Protein AF-A0A957P9R6-F1 (afdb_monomer)

Structure (mmCIF, N/CA/C/O backbone):
data_AF-A0A957P9R6-F1
#
_entry.id   AF-A0A957P9R6-F1
#
loop_
_atom_site.group_PDB
_atom_site.id
_atom_site.type_symbol
_atom_site.label_atom_id
_atom_site.label_alt_id
_atom_site.label_comp_id
_atom_site.label_asym_id
_atom_site.label_entity_id
_atom_site.label_seq_id
_atom_site.pdbx_PDB_ins_code
_atom_site.Cartn_x
_atom_site.Cartn_y
_atom_site.Cartn_z
_atom_site.occupancy
_atom_site.B_iso_or_equiv
_atom_site.auth_seq_id
_atom_site.auth_comp_id
_atom_site.auth_asym_id
_atom_site.auth_atom_id
_atom_site.pdbx_PDB_model_num
ATOM 1 N N . LEU A 1 1 ? 20.815 4.759 -5.851 1.00 55.44 1 LEU A N 1
ATOM 2 C CA . LEU A 1 1 ? 21.553 4.003 -6.891 1.00 55.44 1 LEU A CA 1
ATOM 3 C C . LEU A 1 1 ? 20.695 3.947 -8.151 1.00 55.44 1 LEU A C 1
ATOM 5 O O . LEU A 1 1 ? 19.573 3.456 -8.078 1.00 55.44 1 LEU A O 1
ATOM 9 N N . LYS A 1 2 ? 21.164 4.498 -9.279 1.00 74.31 2 LYS A N 1
ATOM 10 C CA . LYS A 1 2 ? 20.503 4.320 -10.582 1.00 74.31 2 LYS A CA 1
ATOM 11 C C . LYS A 1 2 ? 21.158 3.106 -11.246 1.00 74.31 2 LYS A C 1
ATOM 13 O O . LYS A 1 2 ? 22.292 3.209 -11.690 1.00 74.31 2 LYS A O 1
ATOM 18 N N . VAL A 1 3 ? 20.483 1.958 -11.207 1.00 84.19 3 VAL A N 1
ATOM 19 C CA . VAL A 1 3 ? 20.864 0.779 -12.003 1.00 84.19 3 VAL A CA 1
ATOM 20 C C . VAL A 1 3 ? 20.503 1.014 -13.470 1.00 84.19 3 VAL A C 1
ATOM 22 O O . VAL A 1 3 ? 19.596 1.814 -13.746 1.00 84.19 3 VAL A O 1
ATOM 25 N N . ASP A 1 4 ? 21.221 0.355 -14.380 1.00 90.88 4 ASP A N 1
ATOM 26 C CA . ASP A 1 4 ? 20.894 0.335 -15.805 1.00 90.88 4 ASP A CA 1
ATOM 27 C C . ASP A 1 4 ? 19.544 -0.360 -16.058 1.00 90.88 4 ASP A C 1
ATOM 29 O O . ASP A 1 4 ? 18.979 -1.010 -15.172 1.00 90.88 4 ASP A O 1
ATOM 33 N N . GLY A 1 5 ? 19.003 -0.178 -17.263 1.00 89.62 5 GLY A N 1
ATOM 34 C CA . GLY A 1 5 ? 17.677 -0.679 -17.609 1.00 89.62 5 GLY A CA 1
ATOM 35 C C . GLY A 1 5 ? 17.575 -2.207 -17.588 1.00 89.62 5 GLY A C 1
ATOM 36 O O . GLY A 1 5 ? 16.572 -2.725 -17.108 1.00 89.62 5 GLY A O 1
ATOM 37 N N . ALA A 1 6 ? 18.600 -2.927 -18.057 1.00 92.50 6 ALA A N 1
ATOM 38 C CA . ALA A 1 6 ? 18.559 -4.388 -18.162 1.00 92.50 6 ALA A CA 1
ATOM 39 C C . ALA A 1 6 ? 18.595 -5.032 -16.769 1.00 92.50 6 ALA A C 1
ATOM 41 O O . ALA A 1 6 ? 17.835 -5.957 -16.467 1.00 92.50 6 ALA A O 1
ATOM 42 N N . THR A 1 7 ? 19.424 -4.478 -15.880 1.00 92.56 7 THR A N 1
ATOM 43 C CA . THR A 1 7 ? 19.436 -4.845 -14.462 1.00 92.56 7 THR A CA 1
ATOM 44 C C . THR A 1 7 ? 18.099 -4.519 -13.792 1.00 92.56 7 THR A C 1
ATOM 46 O O . THR A 1 7 ? 17.586 -5.340 -13.031 1.00 92.56 7 THR A O 1
ATOM 49 N N . TYR A 1 8 ? 17.519 -3.340 -14.059 1.00 92.38 8 TYR A N 1
ATOM 50 C CA . TYR A 1 8 ? 16.214 -2.962 -13.509 1.00 92.38 8 TYR A CA 1
ATOM 51 C C . TYR A 1 8 ? 15.119 -3.950 -13.913 1.00 92.38 8 TYR A C 1
ATOM 53 O O . TYR A 1 8 ? 14.429 -4.453 -13.032 1.00 92.38 8 TYR A O 1
ATOM 61 N N . ASP A 1 9 ? 14.994 -4.241 -15.208 1.00 93.12 9 ASP A N 1
ATOM 62 C CA . ASP A 1 9 ? 14.006 -5.179 -15.735 1.00 93.12 9 ASP A CA 1
ATOM 63 C C . ASP A 1 9 ? 14.149 -6.558 -15.087 1.00 93.12 9 ASP A C 1
ATOM 65 O O . ASP A 1 9 ? 13.213 -7.055 -14.463 1.00 93.12 9 ASP A O 1
ATOM 69 N N . THR A 1 10 ? 15.360 -7.121 -15.102 1.00 93.62 10 THR A N 1
ATOM 70 C CA . THR A 1 10 ? 15.626 -8.439 -14.509 1.00 93.62 10 THR A CA 1
ATOM 71 C C . THR A 1 10 ? 15.188 -8.495 -13.042 1.00 93.62 10 THR A C 1
ATOM 73 O O . THR A 1 10 ? 14.469 -9.407 -12.630 1.00 93.62 10 THR A O 1
ATOM 76 N N . VAL A 1 11 ? 15.591 -7.508 -12.233 1.00 93.44 11 VAL A N 1
ATOM 77 C CA . VAL A 1 11 ? 15.249 -7.467 -10.803 1.00 93.44 11 VAL A CA 1
ATOM 78 C C . VAL A 1 11 ? 13.750 -7.253 -10.595 1.00 93.44 11 VAL A C 1
ATOM 80 O O . VAL A 1 11 ? 13.146 -7.939 -9.769 1.00 93.44 11 VAL A O 1
ATOM 83 N N . GLN A 1 12 ? 13.141 -6.321 -11.327 1.00 94.69 12 GLN A N 1
ATOM 84 C CA . GLN A 1 12 ? 11.723 -5.990 -11.203 1.00 94.69 12 GLN A CA 1
ATOM 85 C C . GLN A 1 12 ? 10.838 -7.174 -11.607 1.00 94.69 12 GLN A C 1
ATOM 87 O O . GLN A 1 12 ? 9.910 -7.521 -10.875 1.00 94.69 12 GLN A O 1
ATOM 92 N N . SER A 1 13 ? 11.156 -7.830 -12.720 1.00 93.75 13 SER A N 1
ATOM 93 C CA . SER A 1 13 ? 10.447 -9.003 -13.231 1.00 93.75 13 SER A CA 1
ATOM 94 C C . SER A 1 13 ? 10.556 -10.188 -12.267 1.00 93.75 13 SER A C 1
ATOM 96 O O . SER A 1 13 ? 9.541 -10.807 -11.938 1.00 93.75 13 SER A O 1
ATOM 98 N N . LEU A 1 14 ? 11.742 -10.447 -11.699 1.00 94.06 14 LEU A N 1
ATOM 99 C CA . LEU A 1 14 ? 11.905 -11.461 -10.650 1.00 94.06 14 LEU A CA 1
ATOM 100 C C . LEU A 1 14 ? 11.061 -11.147 -9.410 1.00 94.06 14 LEU A C 1
ATOM 102 O O . LEU A 1 14 ? 10.418 -12.042 -8.860 1.00 94.06 14 LEU A O 1
ATOM 106 N N . LEU A 1 15 ? 11.031 -9.891 -8.969 1.00 93.31 15 LEU A N 1
ATOM 107 C CA . LEU A 1 15 ? 10.248 -9.471 -7.807 1.00 93.31 15 LEU A CA 1
ATOM 108 C C . LEU A 1 15 ? 8.743 -9.659 -8.068 1.00 93.31 15 LEU A C 1
ATOM 110 O O . LEU A 1 15 ? 8.044 -10.254 -7.245 1.00 93.31 15 LEU A O 1
ATOM 114 N N . ASN A 1 16 ? 8.256 -9.242 -9.239 1.00 94.50 16 ASN A N 1
ATOM 115 C CA . ASN A 1 16 ? 6.853 -9.378 -9.626 1.00 94.50 16 ASN A CA 1
ATOM 116 C C . ASN A 1 16 ? 6.415 -10.849 -9.774 1.00 94.50 16 ASN A C 1
ATOM 118 O O . ASN A 1 16 ? 5.293 -11.207 -9.414 1.00 94.50 16 ASN A O 1
ATOM 122 N N . GLN A 1 17 ? 7.281 -11.731 -10.277 1.00 93.00 17 GLN A N 1
ATOM 123 C CA . GLN A 1 17 ? 7.020 -13.174 -10.357 1.00 93.00 17 GLN A CA 1
ATOM 124 C C . GLN A 1 17 ? 6.993 -13.834 -8.981 1.00 93.00 17 GLN A C 1
ATOM 126 O O . GLN A 1 17 ? 6.022 -14.515 -8.654 1.00 93.00 17 GLN A O 1
ATOM 131 N N . ASN A 1 18 ? 8.002 -13.581 -8.149 1.00 94.38 18 ASN A N 1
ATOM 132 C CA . ASN A 1 18 ? 8.143 -14.279 -6.875 1.00 94.38 18 ASN A CA 1
ATOM 133 C C . ASN A 1 18 ? 7.159 -13.796 -5.805 1.00 94.38 18 ASN A C 1
ATOM 135 O O . ASN A 1 18 ? 6.791 -14.583 -4.942 1.00 94.38 18 ASN A O 1
ATOM 139 N N . VAL A 1 19 ? 6.671 -12.551 -5.858 1.00 93.25 19 VAL A N 1
ATOM 140 C CA . VAL A 1 19 ? 5.710 -12.042 -4.860 1.00 93.25 19 VAL A CA 1
ATOM 141 C C . VAL A 1 19 ? 4.325 -12.706 -4.954 1.00 93.25 19 VAL A C 1
ATOM 143 O O . VAL A 1 19 ? 3.550 -12.660 -4.003 1.00 93.25 19 VAL A O 1
ATOM 146 N N . ARG A 1 20 ? 3.994 -13.365 -6.075 1.00 91.75 20 ARG A N 1
ATOM 147 C CA . ARG A 1 20 ? 2.683 -13.991 -6.342 1.00 91.75 20 ARG A CA 1
ATOM 148 C C . ARG A 1 20 ? 2.516 -15.354 -5.650 1.00 91.75 20 ARG A C 1
ATOM 150 O O . ARG A 1 20 ? 2.117 -16.333 -6.272 1.00 91.75 20 ARG A O 1
ATOM 157 N N . HIS A 1 21 ? 2.793 -15.426 -4.349 1.00 93.69 21 HIS A N 1
ATOM 158 C CA . HIS A 1 21 ? 2.632 -16.636 -3.539 1.00 93.69 21 HIS A CA 1
ATOM 159 C C . HIS A 1 21 ? 1.537 -16.488 -2.472 1.00 93.69 21 HIS A C 1
ATOM 161 O O . HIS A 1 21 ? 1.148 -15.386 -2.082 1.00 93.69 21 HIS A O 1
ATOM 167 N N . PHE A 1 22 ? 1.075 -17.618 -1.928 1.00 94.44 22 PHE A N 1
ATOM 168 C CA . PHE A 1 22 ? -0.032 -17.670 -0.965 1.00 94.44 22 PHE A CA 1
ATOM 169 C C . PHE A 1 22 ? 0.138 -16.718 0.228 1.00 94.44 22 PHE A C 1
ATOM 171 O O . PHE A 1 22 ? -0.767 -15.945 0.529 1.00 94.44 22 PHE A O 1
ATOM 178 N N . MET A 1 23 ? 1.308 -16.721 0.878 1.00 94.62 23 MET A N 1
ATOM 179 C CA . MET A 1 23 ? 1.540 -15.869 2.053 1.00 94.62 23 MET A CA 1
ATOM 180 C C . MET A 1 23 ? 1.393 -14.375 1.743 1.00 94.62 23 MET A C 1
ATOM 182 O O . MET A 1 23 ? 0.851 -13.639 2.560 1.00 94.62 23 MET A O 1
ATOM 186 N N . PHE A 1 24 ? 1.826 -13.924 0.562 1.00 94.44 24 PHE A N 1
ATOM 187 C CA . PHE A 1 24 ? 1.674 -12.534 0.157 1.00 94.44 24 PHE A CA 1
ATOM 188 C C . PHE A 1 24 ? 0.194 -12.188 0.053 1.00 94.44 24 PHE A C 1
ATOM 190 O O . PHE A 1 24 ? -0.240 -11.224 0.671 1.00 94.44 24 PHE A O 1
ATOM 197 N N . PHE A 1 25 ? -0.595 -13.008 -0.645 1.00 95.50 25 PHE A N 1
ATOM 198 C CA . PHE A 1 25 ? -2.034 -12.787 -0.766 1.00 95.50 25 PHE A CA 1
ATOM 199 C C . PHE A 1 25 ? -2.748 -12.818 0.586 1.00 95.50 25 PHE A C 1
ATOM 201 O O . PHE A 1 25 ? -3.603 -11.970 0.832 1.00 95.50 25 PHE A O 1
ATOM 208 N N . LEU A 1 26 ? -2.365 -13.729 1.483 1.00 96.12 26 LEU A N 1
ATOM 209 C CA . LEU A 1 26 ? -2.931 -13.802 2.827 1.00 96.12 26 LEU A CA 1
ATOM 210 C C . LEU A 1 26 ? -2.717 -12.498 3.605 1.00 96.12 26 LEU A C 1
ATOM 212 O O . LEU A 1 26 ? -3.674 -11.961 4.151 1.00 96.12 26 LEU A O 1
ATOM 216 N N . PHE A 1 27 ? -1.496 -11.959 3.640 1.00 94.50 27 PHE A N 1
ATOM 217 C CA . PHE A 1 27 ? -1.227 -10.712 4.365 1.00 94.50 27 PHE A CA 1
ATOM 218 C C . PHE A 1 27 ? -1.756 -9.474 3.630 1.00 94.50 27 PHE A C 1
ATOM 220 O O . PHE A 1 27 ? -2.261 -8.552 4.269 1.00 94.50 27 PHE A O 1
ATOM 227 N N . PHE A 1 28 ? -1.689 -9.468 2.298 1.00 96.19 28 PHE A N 1
ATOM 228 C CA . PHE A 1 28 ? -2.132 -8.355 1.464 1.00 96.19 28 PHE A CA 1
ATOM 229 C C . PHE A 1 28 ? -3.655 -8.185 1.476 1.00 96.19 28 PHE A C 1
ATOM 231 O O . PHE A 1 28 ? -4.153 -7.082 1.665 1.00 96.19 28 PHE A O 1
ATOM 238 N N . PHE A 1 29 ? -4.424 -9.264 1.321 1.00 97.50 29 PHE A N 1
ATOM 239 C CA . PHE A 1 29 ? -5.886 -9.194 1.410 1.00 97.50 29 PHE A CA 1
ATOM 240 C C . PHE A 1 29 ? -6.389 -9.285 2.852 1.00 97.50 29 PHE A C 1
ATOM 242 O O . PHE A 1 29 ? -7.438 -8.722 3.172 1.00 97.50 29 PHE A O 1
ATOM 249 N N . GLY A 1 30 ? -5.624 -9.926 3.739 1.00 96.50 30 GLY A N 1
ATOM 250 C CA . GLY A 1 30 ? -5.946 -10.058 5.156 1.00 96.50 30 GLY A CA 1
ATOM 251 C C . GLY A 1 30 ? -6.151 -8.713 5.844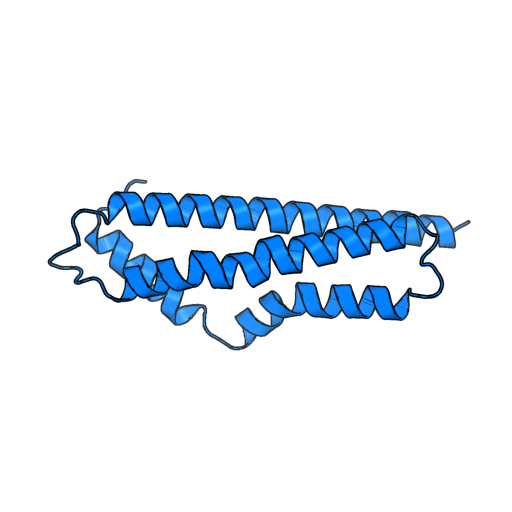 1.00 96.50 30 GLY A C 1
ATOM 252 O O . GLY A 1 30 ? -7.103 -8.574 6.605 1.00 96.50 30 GLY A O 1
ATOM 253 N N . GLY A 1 31 ? -5.339 -7.696 5.531 1.00 93.44 31 GLY A N 1
ATOM 254 C CA . GLY A 1 31 ? -5.507 -6.354 6.102 1.00 93.44 31 GLY A CA 1
ATOM 255 C C . GLY A 1 31 ? -6.902 -5.765 5.854 1.00 93.44 31 GLY A C 1
ATOM 256 O O . GLY A 1 31 ? -7.537 -5.263 6.781 1.00 93.44 31 GLY A O 1
ATOM 257 N N . GLY A 1 32 ? -7.424 -5.897 4.631 1.00 95.19 32 GLY A N 1
ATOM 258 C CA . GLY A 1 32 ? -8.782 -5.469 4.288 1.00 95.19 32 GLY A CA 1
ATOM 259 C C . GLY A 1 32 ? -9.847 -6.370 4.910 1.00 95.19 32 GLY A C 1
ATOM 260 O O . GLY A 1 32 ? -10.770 -5.875 5.554 1.00 95.19 32 GLY A O 1
ATOM 261 N N . PHE A 1 33 ? -9.685 -7.689 4.780 1.00 97.94 33 PHE A N 1
ATOM 262 C CA . PHE A 1 33 ? -10.629 -8.681 5.302 1.00 97.94 33 PHE A CA 1
ATOM 263 C C . PHE A 1 33 ? -10.838 -8.554 6.817 1.00 97.94 33 PHE A C 1
ATOM 265 O O . PHE A 1 33 ? -11.969 -8.412 7.276 1.00 97.94 33 PHE A O 1
ATOM 272 N N . PHE A 1 34 ? -9.759 -8.527 7.603 1.00 97.31 34 PHE A N 1
ATOM 273 C CA . PHE A 1 34 ? -9.851 -8.403 9.058 1.00 97.31 34 PHE A CA 1
ATOM 274 C C . PHE A 1 34 ? -10.363 -7.032 9.502 1.00 97.31 34 PHE A C 1
ATOM 276 O O . PHE A 1 34 ? -11.034 -6.947 10.527 1.00 97.31 34 PHE A O 1
ATOM 283 N N . SER A 1 35 ? -10.109 -5.970 8.730 1.00 96.50 35 SER A N 1
ATOM 284 C CA . SER A 1 35 ? -10.676 -4.646 9.017 1.00 96.50 35 SER A CA 1
ATOM 285 C C . SER A 1 35 ? -12.198 -4.632 8.838 1.00 96.50 35 SER A C 1
ATOM 287 O O . SER A 1 35 ? -12.905 -4.072 9.674 1.00 96.50 35 SER A O 1
ATOM 289 N N . VAL A 1 36 ? -12.715 -5.299 7.798 1.00 97.69 36 VAL A N 1
ATOM 290 C CA . VAL A 1 36 ? -14.163 -5.476 7.587 1.00 97.69 36 VAL A CA 1
ATOM 291 C C . VAL A 1 36 ? -14.774 -6.343 8.687 1.00 97.69 36 VAL A C 1
ATOM 293 O O . VAL A 1 36 ? -15.746 -5.924 9.310 1.00 97.69 36 VAL A O 1
ATOM 296 N N . LEU A 1 37 ? -14.161 -7.485 9.015 1.00 98.12 37 LEU A N 1
ATOM 297 C CA . LEU A 1 37 ? -14.622 -8.326 10.127 1.00 98.12 37 LEU A CA 1
ATOM 298 C C . LEU A 1 37 ? -14.647 -7.569 11.461 1.00 98.12 37 LEU A C 1
ATOM 300 O O . LEU A 1 37 ? -15.574 -7.724 12.254 1.00 98.12 37 LEU A O 1
ATOM 304 N N . ALA A 1 38 ? -13.646 -6.727 11.723 1.00 96.50 38 ALA A N 1
ATOM 305 C CA . ALA A 1 38 ? -13.599 -5.921 12.934 1.00 96.50 38 ALA A CA 1
ATOM 306 C C . ALA A 1 38 ? -14.724 -4.871 12.981 1.00 96.50 38 ALA A C 1
ATOM 308 O O . ALA A 1 38 ? -15.256 -4.614 14.065 1.00 96.50 38 ALA A O 1
ATOM 309 N N . LEU A 1 39 ? -15.120 -4.298 11.837 1.00 97.50 39 LEU A N 1
ATOM 310 C CA . LEU A 1 39 ? -16.289 -3.416 11.733 1.00 97.50 39 LEU A CA 1
ATOM 311 C C . LEU A 1 39 ? -17.591 -4.170 11.990 1.00 97.50 39 LEU A C 1
ATOM 313 O O . LEU A 1 39 ? -18.403 -3.706 12.786 1.00 97.50 39 LEU A O 1
ATOM 317 N N . GLU A 1 40 ? -17.771 -5.341 11.380 1.00 97.50 40 GLU A N 1
ATOM 318 C CA . GLU A 1 40 ? -18.946 -6.193 11.601 1.00 97.50 40 GLU A CA 1
ATOM 319 C C . GLU A 1 40 ? -19.074 -6.587 13.078 1.00 97.50 40 GLU A C 1
ATOM 321 O O . GLU A 1 40 ? -20.125 -6.394 13.695 1.00 97.50 40 GLU A O 1
ATOM 326 N N . ALA A 1 41 ? -17.975 -7.027 13.695 1.00 95.88 41 ALA A N 1
ATOM 327 C CA . ALA A 1 41 ? -17.927 -7.349 15.118 1.00 95.88 41 ALA A CA 1
ATOM 328 C C . ALA A 1 41 ? -18.240 -6.136 16.018 1.00 95.88 41 ALA A C 1
ATOM 330 O O . ALA A 1 41 ? -18.774 -6.294 17.117 1.00 95.88 41 ALA A O 1
ATOM 331 N N . ASN A 1 42 ? -17.942 -4.915 15.560 1.00 94.06 42 ASN A N 1
ATOM 332 C CA . ASN A 1 42 ? -18.193 -3.670 16.291 1.00 94.06 42 ASN A CA 1
ATOM 333 C C . ASN A 1 42 ? -19.450 -2.915 15.838 1.00 94.06 42 ASN A C 1
ATOM 335 O O . ASN A 1 42 ? -19.652 -1.781 16.277 1.00 94.06 42 ASN A O 1
ATOM 339 N N . TRP A 1 43 ? -20.320 -3.522 15.027 1.00 95.00 43 TRP A N 1
ATOM 340 C CA . TRP A 1 43 ? -21.444 -2.837 14.377 1.00 95.00 43 TRP A CA 1
ATOM 341 C C . TRP A 1 43 ? -22.372 -2.087 15.342 1.00 95.00 43 TRP A C 1
ATOM 343 O O . TRP A 1 43 ? -22.828 -0.978 15.064 1.00 95.00 43 TRP A O 1
ATOM 353 N N . LYS A 1 44 ? -22.601 -2.639 16.540 1.00 95.62 44 LYS A N 1
ATOM 354 C CA . LYS A 1 44 ? -23.425 -1.999 17.583 1.00 95.62 44 LYS A CA 1
ATOM 355 C C . LYS A 1 44 ? -22.883 -0.642 18.052 1.00 95.62 44 LYS A C 1
ATOM 357 O O . LYS A 1 44 ? -23.617 0.128 18.659 1.00 95.62 44 LYS A O 1
ATOM 362 N N . HIS A 1 45 ? -21.621 -0.334 17.762 1.00 93.00 45 HIS A N 1
ATOM 363 C CA . HIS A 1 45 ? -20.948 0.907 18.137 1.00 93.00 45 HIS A CA 1
ATOM 364 C C . HIS A 1 45 ? -20.771 1.869 16.956 1.00 93.00 45 HIS A C 1
ATOM 366 O O . HIS A 1 45 ? -19.876 2.715 16.995 1.00 93.00 45 HIS A O 1
ATOM 372 N N . TRP A 1 46 ? -21.615 1.778 15.923 1.00 94.81 46 TRP A N 1
ATOM 373 C CA . TRP A 1 46 ? -21.540 2.629 14.728 1.00 94.81 46 TRP A CA 1
ATOM 374 C C . TRP A 1 46 ? -21.614 4.137 15.022 1.00 94.81 46 TRP A C 1
ATOM 376 O O . TRP A 1 46 ? -21.111 4.946 14.253 1.00 94.81 46 TRP A O 1
ATOM 386 N N . GLN A 1 47 ? -22.186 4.543 16.158 1.00 94.00 47 GLN A N 1
ATOM 387 C CA . GLN A 1 47 ? -22.233 5.949 16.585 1.00 94.00 47 GLN A CA 1
ATOM 388 C C . GLN A 1 47 ? -20.928 6.430 17.248 1.00 94.00 47 GLN A C 1
ATOM 390 O O . GLN A 1 47 ? -20.818 7.586 17.649 1.00 94.00 47 GLN A O 1
ATOM 395 N N . SER A 1 48 ? -19.932 5.554 17.405 1.00 95.38 48 SER A N 1
ATOM 396 C CA . SER A 1 48 ? -18.679 5.870 18.091 1.00 95.38 48 SER A CA 1
ATOM 397 C C . SER A 1 48 ? -17.584 6.330 17.124 1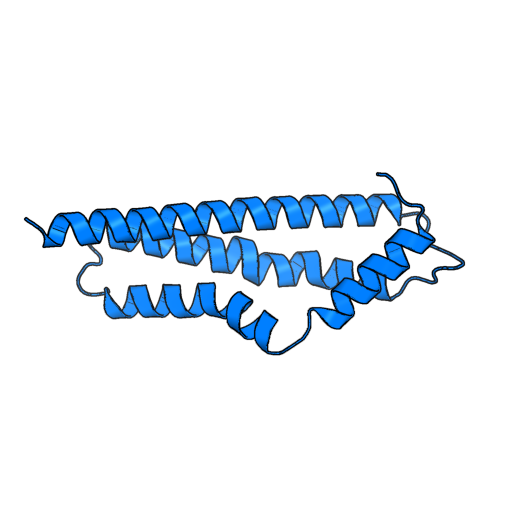.00 95.38 48 SER A C 1
ATOM 399 O O . SER A 1 48 ? -17.436 5.802 16.025 1.00 95.38 48 SER A O 1
ATOM 401 N N . ALA A 1 49 ? -16.754 7.283 17.559 1.00 96.00 49 ALA A N 1
ATOM 402 C CA . ALA A 1 49 ? -15.612 7.751 16.769 1.00 96.00 49 ALA A CA 1
ATOM 403 C C . ALA A 1 49 ? -14.618 6.630 16.372 1.00 96.00 49 ALA A C 1
ATOM 405 O O . ALA A 1 49 ? -14.213 6.604 15.211 1.00 96.00 49 ALA A O 1
ATOM 406 N N . PRO A 1 50 ? -14.257 5.664 17.250 1.00 96.88 50 PRO A N 1
ATOM 407 C CA . PRO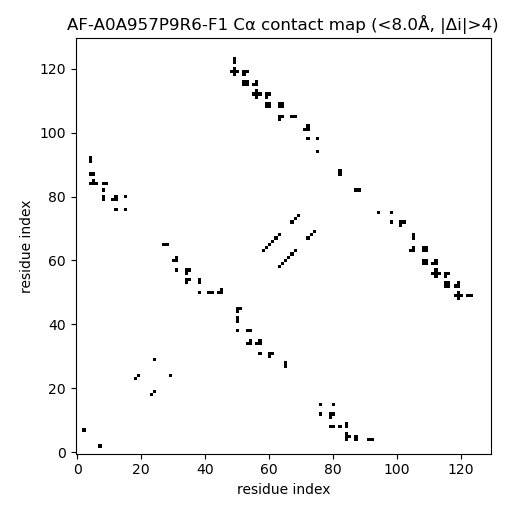 A 1 50 ? -13.389 4.547 16.866 1.00 96.88 50 PRO A CA 1
ATOM 408 C C . PRO A 1 50 ? -13.924 3.705 15.707 1.00 96.88 50 PRO A C 1
ATOM 410 O O . PRO A 1 50 ? -13.141 3.255 14.877 1.00 96.88 50 PRO A O 1
ATOM 413 N N . PHE A 1 51 ? -15.245 3.513 15.627 1.00 97.56 51 PHE A N 1
ATOM 414 C CA . PHE A 1 51 ? -15.858 2.771 14.527 1.00 97.56 51 PHE A CA 1
ATOM 415 C C . PHE A 1 51 ? -15.586 3.456 13.184 1.00 97.56 51 PHE A C 1
ATOM 417 O O . PHE A 1 51 ? -15.126 2.812 12.245 1.00 97.56 51 PHE A O 1
ATOM 424 N N . TRP A 1 52 ? -15.786 4.773 13.108 1.00 98.19 52 TRP A N 1
ATOM 425 C CA . TRP A 1 52 ? -15.548 5.532 11.879 1.00 98.19 52 TRP A CA 1
ATOM 426 C C . TRP A 1 52 ? -14.065 5.669 11.522 1.00 98.19 52 TRP A C 1
ATOM 428 O O . TRP A 1 52 ? -13.732 5.652 10.339 1.00 98.19 52 TRP A O 1
ATOM 438 N N . LEU A 1 53 ? -13.165 5.736 12.509 1.00 98.25 53 LEU A N 1
ATOM 439 C CA . LEU A 1 53 ? -11.718 5.680 12.257 1.00 98.25 53 LEU A CA 1
ATOM 440 C C . LEU A 1 53 ? -11.310 4.344 11.622 1.00 98.25 53 LEU A C 1
ATOM 442 O O . LEU A 1 53 ? -10.570 4.334 10.640 1.00 98.25 53 LEU A O 1
ATOM 446 N N . LEU A 1 54 ? -11.834 3.228 12.139 1.00 98.38 54 LEU A N 1
ATOM 447 C CA . LEU A 1 54 ? -11.604 1.904 11.562 1.00 98.38 54 LEU A CA 1
ATOM 448 C C . LEU A 1 54 ? -12.242 1.772 10.170 1.00 98.38 54 LEU A C 1
ATOM 450 O O . LEU A 1 54 ? -11.629 1.200 9.274 1.00 98.38 54 LEU A O 1
ATOM 454 N N . ALA A 1 55 ? -13.435 2.337 9.961 1.00 98.44 55 ALA A N 1
ATOM 455 C CA . ALA A 1 55 ? -14.107 2.330 8.662 1.00 98.44 55 ALA A CA 1
ATOM 456 C C . ALA A 1 55 ? -13.302 3.093 7.606 1.00 98.44 55 ALA A C 1
ATOM 458 O O . ALA A 1 55 ? -13.112 2.604 6.492 1.00 98.44 55 ALA A O 1
ATOM 459 N N . LEU A 1 56 ? -12.766 4.260 7.970 1.00 98.62 56 LEU A N 1
ATOM 460 C CA . LEU A 1 56 ? -11.890 5.035 7.100 1.00 98.62 56 LEU A CA 1
ATOM 461 C C . LEU A 1 56 ? -10.575 4.295 6.818 1.00 98.62 56 LEU A C 1
ATOM 463 O O . LEU A 1 56 ? -10.141 4.258 5.668 1.00 98.62 56 LEU A O 1
ATOM 467 N N . ALA A 1 57 ? -9.971 3.662 7.829 1.00 98.62 57 ALA A N 1
ATOM 468 C CA . ALA A 1 57 ? -8.785 2.824 7.647 1.00 98.62 57 ALA A CA 1
ATOM 469 C C . ALA A 1 57 ? -9.043 1.681 6.651 1.00 98.62 57 ALA A C 1
ATOM 471 O O . ALA A 1 57 ? -8.260 1.484 5.721 1.00 98.62 57 ALA A O 1
ATOM 472 N N . ALA A 1 58 ? -10.170 0.976 6.807 1.00 98.50 58 ALA A N 1
ATOM 473 C CA . ALA A 1 58 ? -10.586 -0.105 5.919 1.00 98.50 58 ALA A CA 1
ATOM 474 C C . ALA A 1 58 ? -10.789 0.397 4.482 1.00 98.50 58 ALA A C 1
ATOM 476 O O . ALA A 1 58 ? -10.268 -0.202 3.543 1.00 98.50 58 ALA A O 1
ATOM 477 N N . ALA A 1 59 ? -11.486 1.524 4.306 1.00 98.69 59 ALA A N 1
ATOM 478 C CA . ALA A 1 59 ? -11.710 2.126 2.997 1.00 98.69 59 ALA A CA 1
ATOM 479 C C . ALA A 1 59 ? -10.390 2.543 2.324 1.00 98.69 59 ALA A C 1
ATOM 481 O O . ALA A 1 59 ? -10.158 2.198 1.166 1.00 98.69 59 ALA A O 1
ATOM 482 N N . ILE A 1 60 ? -9.492 3.223 3.045 1.00 98.69 60 ILE A N 1
ATOM 483 C CA . ILE A 1 60 ? -8.177 3.618 2.517 1.00 98.69 60 ILE A CA 1
ATOM 484 C C . ILE A 1 60 ? -7.362 2.389 2.117 1.00 98.69 60 ILE A C 1
ATOM 486 O O . ILE A 1 60 ? -6.739 2.398 1.059 1.00 98.69 60 ILE A O 1
ATOM 490 N N . TYR A 1 61 ? -7.376 1.322 2.916 1.00 98.56 61 TYR A N 1
ATOM 491 C CA . TYR A 1 61 ? -6.643 0.106 2.581 1.00 98.56 61 TYR A CA 1
ATOM 492 C C . TYR A 1 61 ? -7.235 -0.600 1.352 1.00 98.56 61 TYR A C 1
ATOM 494 O O . TYR A 1 61 ? -6.522 -0.922 0.403 1.00 98.56 61 TYR A O 1
ATOM 502 N N . ILE A 1 62 ? -8.554 -0.796 1.316 1.00 98.56 62 ILE A N 1
ATOM 503 C CA . ILE A 1 62 ? -9.221 -1.475 0.201 1.00 98.56 62 ILE A CA 1
ATOM 504 C C . ILE A 1 62 ? -9.036 -0.685 -1.097 1.00 98.56 62 ILE A C 1
ATOM 506 O O . ILE A 1 62 ? -8.568 -1.238 -2.089 1.00 98.56 62 ILE A O 1
ATOM 510 N N . PHE A 1 63 ? -9.345 0.610 -1.110 1.00 98.50 63 PHE A N 1
ATOM 511 C CA . PHE A 1 63 ? -9.290 1.393 -2.343 1.00 98.50 63 PHE A CA 1
ATOM 512 C C . PHE A 1 63 ? -7.874 1.874 -2.673 1.00 98.50 63 PHE A C 1
ATOM 514 O O . PHE A 1 63 ? -7.414 1.722 -3.802 1.00 98.50 63 PHE A O 1
ATOM 521 N N . GLY A 1 64 ? -7.159 2.408 -1.685 1.00 97.31 64 GLY A N 1
ATOM 522 C CA . GLY A 1 64 ? -5.831 3.000 -1.855 1.00 97.31 64 GLY A CA 1
ATOM 523 C C . GLY A 1 64 ? -4.679 1.999 -1.885 1.00 97.31 64 GLY A C 1
ATOM 524 O O . GLY A 1 64 ? -3.567 2.382 -2.249 1.00 97.31 64 GLY A O 1
ATOM 525 N N . VAL A 1 65 ? -4.911 0.734 -1.517 1.00 98.06 65 VAL A N 1
ATOM 526 C CA . VAL A 1 65 ? -3.901 -0.329 -1.615 1.00 98.06 65 VAL A CA 1
ATOM 527 C C . VAL A 1 65 ? -4.384 -1.442 -2.533 1.00 98.06 65 VAL A C 1
ATOM 529 O O . VAL A 1 65 ? -3.749 -1.666 -3.559 1.00 98.06 65 VAL A O 1
ATOM 532 N N . ILE A 1 66 ? -5.487 -2.131 -2.224 1.00 98.25 66 ILE A N 1
ATOM 533 C CA . ILE A 1 66 ? -5.904 -3.327 -2.979 1.00 98.25 66 ILE A CA 1
ATOM 534 C C . ILE A 1 66 ? -6.351 -2.967 -4.402 1.00 98.25 66 ILE A C 1
ATOM 536 O O . ILE A 1 66 ? -5.746 -3.429 -5.372 1.00 98.25 66 ILE A O 1
ATOM 540 N N . VAL A 1 67 ? -7.375 -2.121 -4.535 1.00 98.50 67 VAL A N 1
ATOM 541 C CA . VAL A 1 67 ? -7.916 -1.714 -5.843 1.00 98.50 67 VAL A CA 1
ATOM 542 C C . VAL A 1 67 ? -6.861 -0.951 -6.640 1.00 98.50 67 VAL A C 1
ATOM 544 O O . VAL A 1 67 ? -6.646 -1.256 -7.811 1.00 98.50 67 VAL A O 1
ATOM 547 N N . PHE A 1 68 ? -6.138 -0.030 -5.997 1.00 98.44 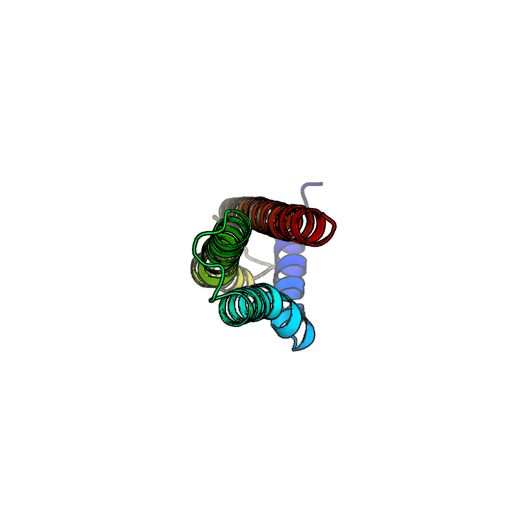68 PHE A N 1
ATOM 548 C CA . PHE A 1 68 ? -5.040 0.698 -6.632 1.00 98.44 68 PHE A CA 1
ATOM 549 C C . PHE A 1 68 ? -3.959 -0.238 -7.197 1.00 98.44 68 PHE A C 1
ATOM 551 O O . PHE A 1 68 ? -3.544 -0.084 -8.343 1.00 98.44 68 PHE A O 1
ATOM 558 N N . THR A 1 69 ? -3.541 -1.258 -6.436 1.00 97.81 69 THR A N 1
ATOM 559 C CA . THR A 1 69 ? -2.557 -2.247 -6.913 1.00 97.81 69 THR A CA 1
ATOM 560 C C . THR A 1 69 ? -3.083 -2.982 -8.142 1.00 97.81 69 THR A C 1
ATOM 562 O O . THR A 1 69 ? -2.343 -3.152 -9.108 1.00 97.81 69 THR A O 1
ATOM 565 N N . ALA A 1 70 ? -4.356 -3.384 -8.133 1.00 97.94 70 ALA A N 1
ATOM 566 C CA . ALA A 1 70 ? -4.967 -4.081 -9.258 1.00 97.94 70 ALA A CA 1
ATOM 567 C C . ALA A 1 70 ? -5.054 -3.217 -10.527 1.00 97.94 70 ALA A C 1
ATOM 569 O O . ALA A 1 70 ? -4.859 -3.732 -11.623 1.00 97.94 70 ALA A O 1
ATOM 570 N N . GLN A 1 71 ? -5.325 -1.918 -10.383 1.00 98.44 71 GLN A N 1
ATOM 571 C CA . GLN A 1 71 ? -5.534 -1.004 -11.510 1.00 98.44 71 GLN A CA 1
ATOM 572 C C . GLN A 1 71 ? -4.252 -0.360 -12.044 1.00 98.44 71 GLN A C 1
ATOM 574 O O . GLN A 1 71 ? -4.214 0.017 -13.209 1.00 98.44 71 GLN A O 1
ATOM 579 N N . VAL A 1 72 ? -3.221 -0.205 -11.210 1.00 98.19 72 VAL A N 1
ATOM 580 C CA . VAL A 1 72 ? -2.005 0.541 -11.568 1.00 98.19 72 VAL A CA 1
ATOM 581 C C . VAL A 1 72 ? -0.784 -0.369 -11.555 1.00 98.19 72 VAL A C 1
ATOM 583 O O . VAL A 1 72 ? -0.134 -0.557 -12.580 1.00 98.19 72 VAL A O 1
ATOM 586 N N . ASN A 1 73 ? -0.475 -0.978 -10.409 1.00 97.62 73 ASN A N 1
ATOM 587 C CA . ASN A 1 73 ? 0.746 -1.770 -10.267 1.00 97.62 73 ASN A CA 1
ATOM 588 C C . ASN A 1 73 ? 0.711 -3.065 -11.084 1.00 97.62 73 ASN A C 1
ATOM 590 O O . ASN A 1 73 ? 1.728 -3.408 -11.672 1.00 97.62 73 ASN A O 1
ATOM 594 N N . LEU A 1 74 ? -0.420 -3.778 -11.142 1.00 97.12 74 LEU A N 1
ATOM 595 C CA . LEU A 1 74 ? -0.504 -5.011 -11.930 1.00 97.12 74 LEU A CA 1
ATOM 596 C C . LEU A 1 74 ? -0.303 -4.751 -13.434 1.00 97.12 74 LEU A C 1
ATOM 598 O O . LEU A 1 74 ? 0.543 -5.430 -14.009 1.00 97.12 74 LEU A O 1
ATOM 602 N N . PRO A 1 75 ? -0.969 -3.768 -14.078 1.00 98.25 75 PRO A N 1
ATOM 603 C CA . PRO A 1 75 ? -0.674 -3.425 -15.471 1.00 98.25 75 PRO A CA 1
ATOM 604 C C . PRO A 1 75 ? 0.786 -3.037 -15.717 1.00 98.25 75 PRO A C 1
ATOM 606 O O . PRO A 1 75 ? 1.381 -3.517 -16.678 1.00 98.25 75 PRO A O 1
ATOM 609 N N . LEU A 1 76 ? 1.386 -2.232 -14.830 1.00 97.62 76 LEU A N 1
ATOM 610 C CA . LEU A 1 76 ? 2.807 -1.882 -14.931 1.00 97.62 76 LEU A CA 1
ATOM 611 C C . LEU A 1 76 ? 3.703 -3.121 -14.820 1.00 97.62 76 LEU A C 1
ATOM 613 O O . LEU A 1 76 ? 4.630 -3.273 -15.608 1.00 97.62 76 LEU A O 1
ATOM 617 N N . ASN A 1 77 ? 3.401 -4.029 -13.890 1.00 97.25 77 ASN A N 1
ATOM 618 C CA . ASN A 1 77 ? 4.148 -5.270 -13.711 1.00 97.25 77 ASN A CA 1
ATOM 619 C C . ASN A 1 77 ? 4.074 -6.160 -14.953 1.00 97.25 77 ASN A C 1
ATOM 621 O O . ASN A 1 77 ? 5.105 -6.662 -15.386 1.00 97.25 77 ASN A O 1
ATOM 625 N N . TYR A 1 78 ? 2.884 -6.326 -15.540 1.00 96.88 78 TYR A N 1
ATOM 626 C CA . TYR A 1 78 ? 2.720 -7.097 -16.773 1.00 96.88 78 TYR A CA 1
ATOM 627 C C . TYR A 1 78 ? 3.467 -6.470 -17.949 1.00 96.88 78 TYR A C 1
ATOM 629 O O . TYR A 1 78 ? 4.041 -7.199 -18.752 1.00 96.88 78 TYR A O 1
ATOM 637 N N . TYR A 1 79 ? 3.491 -5.137 -18.044 1.00 97.06 79 TYR A N 1
ATOM 638 C CA . TYR A 1 79 ? 4.263 -4.465 -19.081 1.00 97.06 79 TYR A CA 1
ATOM 639 C C . TYR A 1 79 ? 5.766 -4.685 -18.890 1.00 97.06 79 TYR A C 1
ATOM 641 O O . TYR A 1 79 ? 6.426 -5.104 -19.835 1.00 97.06 79 TYR A O 1
ATOM 649 N N . THR A 1 80 ? 6.298 -4.499 -17.678 1.00 95.88 80 THR A N 1
ATOM 650 C CA . THR A 1 80 ? 7.717 -4.769 -17.394 1.00 95.88 80 THR A CA 1
ATOM 651 C C . THR A 1 80 ? 8.093 -6.225 -17.662 1.00 95.88 80 THR A C 1
ATOM 653 O O . THR A 1 80 ? 9.077 -6.476 -18.338 1.00 95.88 80 THR A O 1
ATOM 656 N N . GLU A 1 81 ? 7.268 -7.185 -17.239 1.00 95.00 81 GLU A N 1
ATOM 657 C CA . GLU A 1 81 ? 7.499 -8.618 -17.492 1.00 95.00 81 GLU A CA 1
ATOM 658 C C . GLU A 1 81 ? 7.490 -9.001 -18.983 1.00 95.00 81 GLU A C 1
ATOM 660 O O . GLU A 1 81 ? 7.909 -10.105 -19.326 1.00 95.00 81 GLU A O 1
ATOM 665 N N . SER A 1 82 ? 6.990 -8.124 -19.861 1.00 95.25 82 SER A N 1
ATOM 666 C CA . SER A 1 82 ? 6.956 -8.339 -21.313 1.00 95.25 82 SER A CA 1
ATOM 667 C C . SER A 1 82 ? 8.176 -7.790 -22.057 1.00 95.25 82 SER A C 1
ATOM 669 O O . SER A 1 82 ? 8.277 -7.978 -23.270 1.00 95.25 82 SER A O 1
ATOM 671 N N . TRP A 1 83 ? 9.077 -7.083 -21.368 1.00 95.38 83 TRP A N 1
ATOM 672 C CA . TRP A 1 83 ? 10.253 -6.482 -21.989 1.00 95.38 83 TRP A CA 1
ATOM 673 C C . TRP A 1 83 ? 11.281 -7.536 -22.416 1.00 95.38 83 TRP A C 1
ATOM 675 O O . TRP A 1 83 ? 11.382 -8.615 -21.834 1.00 95.38 83 TRP A O 1
ATOM 685 N N . ASP A 1 84 ? 12.059 -7.205 -23.450 1.00 92.81 84 ASP A N 1
ATOM 686 C CA . ASP A 1 84 ? 13.295 -7.912 -23.779 1.00 92.81 84 ASP A CA 1
ATOM 687 C C . ASP A 1 84 ? 14.460 -7.207 -23.059 1.00 92.81 84 ASP A C 1
ATOM 689 O O . ASP A 1 84 ? 14.769 -6.059 -23.402 1.00 92.81 84 ASP A O 1
ATOM 693 N N . PRO A 1 85 ? 15.146 -7.859 -22.100 1.00 85.88 85 PRO A N 1
ATOM 694 C CA . PRO A 1 85 ? 16.261 -7.250 -21.379 1.00 85.88 85 PRO A CA 1
ATOM 695 C C . PRO A 1 85 ? 17.415 -6.798 -22.288 1.00 85.88 85 PRO A C 1
ATOM 697 O O . PRO A 1 85 ? 18.188 -5.919 -21.904 1.00 85.88 85 PRO A O 1
ATOM 700 N N . GLN A 1 86 ? 17.560 -7.394 -23.481 1.00 87.50 86 GLN A N 1
ATOM 701 C CA . GLN A 1 86 ? 18.587 -7.017 -24.460 1.00 87.50 86 GLN A CA 1
ATOM 702 C C . GLN A 1 86 ? 18.150 -5.859 -25.364 1.00 87.50 86 GLN A C 1
ATOM 704 O O . GLN A 1 86 ? 18.993 -5.232 -26.007 1.00 87.50 86 GLN A O 1
ATOM 709 N N . ASN A 1 87 ? 16.851 -5.555 -25.405 1.00 92.94 87 ASN A N 1
ATOM 710 C CA . ASN A 1 87 ? 16.272 -4.529 -26.259 1.00 92.94 87 ASN A CA 1
ATOM 711 C C . ASN A 1 87 ? 15.058 -3.871 -25.584 1.00 92.94 87 ASN A C 1
ATOM 713 O O . ASN A 1 87 ? 13.903 -4.098 -25.951 1.00 92.94 87 ASN A O 1
ATOM 717 N N . LEU A 1 88 ? 15.338 -3.052 -24.571 1.00 94.69 88 LEU A N 1
ATOM 718 C C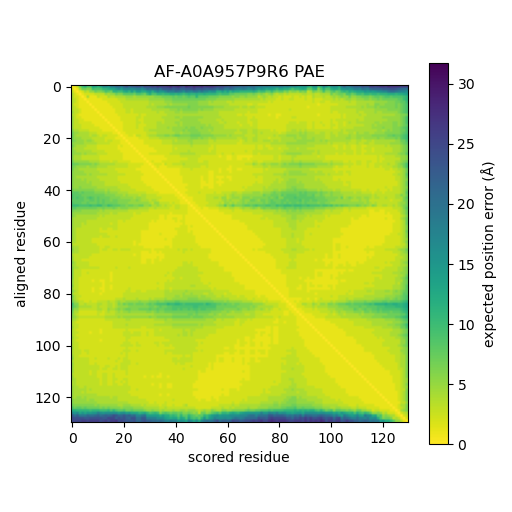A . LEU A 1 88 ? 14.308 -2.381 -23.783 1.00 94.69 88 LEU A CA 1
ATOM 719 C C . LEU A 1 88 ? 13.504 -1.374 -24.616 1.00 94.69 88 LEU A C 1
ATOM 721 O O . LEU A 1 88 ? 14.064 -0.692 -25.481 1.00 94.69 88 LEU A O 1
ATOM 725 N N . PRO A 1 89 ? 12.209 -1.194 -24.309 1.00 96.38 89 PRO A N 1
ATOM 726 C CA . PRO A 1 89 ? 11.401 -0.186 -24.975 1.00 96.38 89 PRO A CA 1
ATOM 727 C C . PRO A 1 89 ? 11.867 1.225 -24.604 1.00 96.38 89 PRO A C 1
ATOM 729 O O . PRO A 1 89 ? 12.385 1.470 -23.515 1.00 96.38 89 PRO A O 1
ATOM 732 N N . ALA A 1 90 ? 11.656 2.187 -25.504 1.00 95.94 90 ALA A N 1
ATOM 733 C CA . ALA A 1 90 ? 12.143 3.560 -25.337 1.00 95.94 90 ALA A CA 1
ATOM 734 C C . ALA A 1 90 ? 11.590 4.278 -24.086 1.00 95.94 90 ALA A C 1
ATOM 736 O O . ALA A 1 90 ? 12.186 5.247 -23.619 1.00 95.94 90 ALA A O 1
ATOM 737 N N . ASP A 1 91 ? 10.468 3.809 -23.536 1.00 96.31 91 ASP A N 1
ATOM 738 C CA . ASP A 1 91 ? 9.784 4.377 -22.375 1.00 96.31 91 ASP A CA 1
ATOM 739 C C . ASP A 1 91 ? 10.153 3.710 -21.035 1.00 96.31 91 ASP A C 1
ATOM 741 O O . ASP A 1 91 ? 9.569 4.054 -20.003 1.00 96.31 91 ASP A O 1
ATOM 745 N N . TRP A 1 92 ? 11.139 2.804 -21.004 1.00 95.50 92 TRP A N 1
ATOM 746 C CA . TRP A 1 92 ? 11.479 2.021 -19.807 1.00 95.50 92 TRP A CA 1
ATOM 747 C C . TRP A 1 92 ? 11.734 2.882 -18.549 1.00 95.50 92 TRP A C 1
ATOM 749 O O . TRP A 1 92 ? 11.254 2.554 -17.461 1.00 95.50 92 TRP A O 1
ATOM 759 N N . ASP A 1 93 ? 12.443 4.016 -18.672 1.00 95.06 93 ASP A N 1
ATOM 760 C CA . ASP A 1 93 ? 12.767 4.901 -17.531 1.00 95.06 93 ASP A CA 1
ATOM 761 C C . ASP A 1 93 ? 11.514 5.645 -17.033 1.00 95.06 93 ASP A C 1
ATOM 763 O O . ASP A 1 93 ? 11.357 5.922 -15.837 1.00 95.06 93 ASP A O 1
ATOM 767 N N . HIS A 1 94 ? 10.572 5.916 -17.943 1.00 96.38 94 HIS A N 1
ATOM 768 C CA . HIS A 1 94 ? 9.285 6.503 -17.599 1.00 96.38 94 HIS A CA 1
ATOM 769 C C . HIS A 1 94 ? 8.419 5.507 -16.826 1.00 96.38 94 HIS A C 1
ATOM 771 O O . HIS A 1 94 ? 7.922 5.843 -15.751 1.00 96.38 94 HIS A O 1
ATOM 777 N N . VAL A 1 95 ? 8.308 4.266 -17.305 1.00 96.19 95 VAL A N 1
ATOM 778 C CA . VAL A 1 95 ? 7.558 3.194 -16.626 1.00 96.19 95 VAL A CA 1
ATOM 779 C C . VAL A 1 95 ? 8.141 2.892 -15.253 1.00 96.19 95 VAL A C 1
ATOM 781 O O . VAL A 1 95 ? 7.402 2.810 -14.272 1.00 96.19 95 VAL A O 1
ATOM 784 N N . ARG A 1 96 ? 9.471 2.837 -15.138 1.00 95.06 96 ARG A N 1
ATOM 785 C CA . ARG A 1 96 ? 10.157 2.731 -13.845 1.00 95.06 96 ARG A CA 1
ATOM 786 C C . ARG A 1 96 ? 9.733 3.842 -12.884 1.00 95.06 96 ARG A C 1
ATOM 788 O O . ARG A 1 96 ? 9.477 3.595 -11.705 1.00 95.06 96 ARG A O 1
ATOM 795 N N . THR A 1 97 ? 9.684 5.081 -13.368 1.00 96.19 97 THR A N 1
ATOM 796 C CA . THR A 1 97 ? 9.281 6.238 -12.559 1.00 96.19 97 THR A CA 1
ATOM 797 C C . THR A 1 97 ? 7.813 6.141 -12.143 1.00 96.19 97 THR A C 1
ATOM 799 O O . THR A 1 97 ? 7.498 6.358 -10.972 1.00 96.19 97 THR A O 1
ATOM 802 N N . GLN A 1 98 ? 6.923 5.750 -13.060 1.00 97.50 98 GLN A N 1
ATOM 803 C CA . GLN A 1 98 ? 5.512 5.507 -12.754 1.00 97.50 98 GLN A CA 1
ATOM 804 C C . GLN A 1 98 ? 5.348 4.435 -11.675 1.00 97.50 98 GLN A C 1
ATOM 806 O O . GLN A 1 98 ? 4.615 4.647 -10.709 1.00 97.50 98 GLN A O 1
ATOM 811 N N . TRP A 1 99 ? 6.075 3.322 -11.788 1.00 97.19 99 TRP A N 1
ATOM 812 C CA . TRP A 1 99 ? 6.029 2.244 -10.808 1.00 97.19 99 TRP A CA 1
ATOM 813 C C . TRP A 1 99 ? 6.510 2.699 -9.426 1.00 97.19 99 TRP A C 1
ATOM 815 O O . TRP A 1 99 ? 5.836 2.442 -8.429 1.00 97.19 99 TRP A O 1
ATOM 825 N N . ASN A 1 100 ? 7.621 3.442 -9.351 1.00 96.56 100 ASN A N 1
ATOM 826 C CA . ASN A 1 100 ? 8.125 3.990 -8.086 1.00 96.56 100 ASN A CA 1
ATOM 827 C C . ASN A 1 100 ? 7.120 4.942 -7.427 1.00 96.56 100 ASN A C 1
ATOM 829 O O . ASN A 1 100 ? 6.888 4.851 -6.222 1.00 96.56 100 ASN A O 1
ATOM 833 N N . ASN A 1 101 ? 6.489 5.816 -8.212 1.00 98.00 101 ASN A N 1
ATOM 834 C CA . ASN A 1 101 ? 5.467 6.733 -7.714 1.00 98.00 101 ASN A CA 1
ATOM 835 C C . ASN A 1 101 ? 4.228 5.974 -7.219 1.00 98.00 101 ASN A C 1
ATOM 837 O O . ASN A 1 101 ? 3.74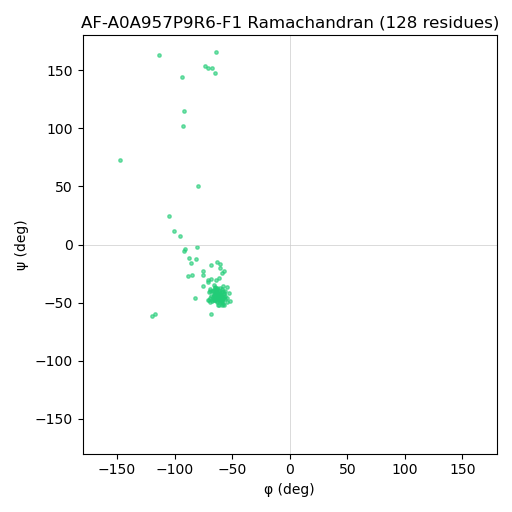3 6.240 -6.120 1.00 98.00 101 ASN A O 1
ATOM 841 N N . ALA A 1 102 ? 3.755 4.986 -7.983 1.00 98.06 102 ALA A N 1
ATOM 842 C CA . ALA A 1 102 ? 2.653 4.117 -7.579 1.00 98.06 102 ALA A CA 1
ATOM 843 C C . ALA A 1 102 ? 2.972 3.380 -6.267 1.00 98.06 102 ALA A C 1
ATOM 845 O O . ALA A 1 102 ? 2.131 3.294 -5.371 1.00 98.06 102 ALA A O 1
ATOM 846 N N . ASN A 1 103 ? 4.206 2.899 -6.101 1.00 96.94 103 ASN A N 1
ATOM 847 C CA . ASN A 1 103 ? 4.627 2.252 -4.863 1.00 96.94 103 ASN A CA 1
ATOM 848 C C . ASN A 1 103 ? 4.745 3.226 -3.684 1.00 96.94 103 ASN A C 1
ATOM 850 O O . ASN A 1 103 ? 4.346 2.876 -2.575 1.00 96.94 103 ASN A O 1
ATOM 854 N N . ALA A 1 104 ? 5.226 4.451 -3.904 1.00 98.19 104 ALA A N 1
ATOM 855 C CA . ALA A 1 104 ? 5.257 5.485 -2.871 1.00 98.19 104 ALA A CA 1
ATOM 856 C C . ALA A 1 104 ? 3.841 5.833 -2.377 1.00 98.19 104 ALA A C 1
ATOM 858 O O . ALA A 1 104 ? 3.617 5.935 -1.170 1.00 98.19 104 ALA A O 1
ATOM 859 N N . ILE A 1 105 ? 2.870 5.924 -3.294 1.00 98.31 105 ILE A N 1
ATOM 860 C CA . ILE A 1 105 ? 1.451 6.099 -2.954 1.00 98.31 105 ILE A CA 1
ATOM 861 C C . ILE A 1 105 ? 0.969 4.939 -2.079 1.00 98.31 105 ILE A C 1
ATOM 863 O O . ILE A 1 105 ? 0.406 5.189 -1.015 1.00 98.31 105 ILE A O 1
ATOM 867 N N . ARG A 1 106 ? 1.248 3.684 -2.464 1.00 97.56 106 ARG A N 1
ATOM 868 C CA . ARG A 1 106 ? 0.870 2.496 -1.674 1.00 97.56 106 ARG A CA 1
ATOM 869 C C . ARG A 1 106 ? 1.472 2.493 -0.272 1.00 97.56 106 ARG A C 1
ATOM 871 O O . ARG A 1 106 ? 0.801 2.076 0.670 1.00 97.56 106 ARG A O 1
ATOM 878 N N . VAL A 1 107 ? 2.715 2.948 -0.110 1.00 98.25 107 VAL A N 1
ATOM 879 C CA . VAL A 1 107 ? 3.344 3.094 1.213 1.00 98.25 107 VAL A CA 1
ATOM 880 C C . VAL A 1 107 ? 2.594 4.136 2.041 1.00 98.25 107 VAL A C 1
ATOM 882 O O . VAL A 1 107 ? 2.227 3.854 3.180 1.00 98.25 107 VAL A O 1
ATOM 885 N N . GLY A 1 108 ? 2.310 5.307 1.464 1.00 98.62 108 GLY A N 1
ATOM 886 C CA . GLY A 1 108 ? 1.573 6.373 2.142 1.00 98.62 108 GLY A CA 1
ATOM 887 C C . GLY A 1 108 ? 0.161 5.956 2.561 1.00 98.62 108 GLY A C 1
ATOM 888 O O . GLY A 1 108 ? -0.224 6.160 3.712 1.00 98.62 108 GLY A O 1
ATOM 889 N N . THR A 1 109 ? -0.600 5.318 1.667 1.00 98.25 109 THR A N 1
ATOM 890 C CA . THR A 1 109 ? -1.964 4.851 1.963 1.00 98.25 109 THR A CA 1
ATOM 891 C C . THR A 1 109 ? -1.965 3.714 2.985 1.00 98.25 109 THR A C 1
ATOM 893 O O . THR A 1 109 ? -2.781 3.731 3.906 1.00 98.25 109 THR A O 1
ATOM 896 N N . SER A 1 110 ? -1.013 2.778 2.902 1.00 98.06 110 SER A N 1
ATOM 897 C CA . SER A 1 110 ? -0.852 1.711 3.904 1.00 98.06 110 SER A CA 1
ATOM 898 C C . SER A 1 110 ? -0.507 2.274 5.286 1.00 98.06 110 SER A C 1
ATOM 900 O O . SER A 1 110 ? -1.095 1.857 6.283 1.00 98.06 110 SER A O 1
ATOM 902 N N . ALA A 1 111 ? 0.405 3.250 5.357 1.00 98.62 111 ALA A N 1
ATOM 903 C CA . ALA A 1 111 ? 0.780 3.905 6.608 1.00 98.62 111 ALA A CA 1
ATOM 904 C C . ALA A 1 111 ? -0.394 4.684 7.221 1.00 98.62 111 ALA A C 1
ATOM 906 O O . ALA A 1 111 ? -0.649 4.567 8.419 1.00 98.62 111 ALA A O 1
ATOM 907 N N . ALA A 1 112 ? -1.151 5.426 6.406 1.00 98.62 112 ALA A N 1
ATOM 908 C CA . ALA A 1 112 ? -2.337 6.147 6.862 1.00 98.62 112 ALA A CA 1
ATOM 909 C C . ALA A 1 112 ? -3.410 5.193 7.412 1.00 98.62 112 ALA A C 1
ATOM 911 O O . ALA A 1 112 ? -3.928 5.417 8.507 1.00 98.62 112 ALA A O 1
ATOM 912 N N . ALA A 1 113 ? -3.702 4.100 6.697 1.00 98.50 113 ALA A N 1
ATOM 913 C CA . ALA A 1 113 ? -4.636 3.076 7.160 1.00 98.50 113 ALA A CA 1
ATOM 914 C C . ALA A 1 113 ? -4.178 2.448 8.487 1.00 98.50 113 ALA A C 1
ATOM 916 O O . ALA A 1 113 ? -4.978 2.315 9.413 1.00 98.50 113 ALA A O 1
ATOM 917 N N . PHE A 1 114 ? -2.887 2.126 8.614 1.00 98.25 114 PHE A N 1
ATOM 918 C CA . PHE A 1 114 ? -2.321 1.579 9.846 1.00 98.25 114 PHE A CA 1
ATOM 919 C C . PHE A 1 114 ? -2.471 2.537 11.034 1.00 98.25 114 PHE A C 1
ATOM 921 O O . PHE A 1 114 ? -2.951 2.129 12.092 1.00 98.25 114 PHE A O 1
ATOM 928 N N . VAL A 1 115 ? -2.113 3.815 10.861 1.00 98.75 115 VAL A N 1
ATOM 929 C CA . VAL A 1 115 ? -2.240 4.829 11.919 1.00 98.75 115 VAL A CA 1
ATOM 930 C C . VAL A 1 115 ? -3.696 4.981 12.350 1.00 98.75 115 VAL A C 1
ATOM 932 O O . VAL A 1 115 ? -3.976 4.938 13.544 1.00 98.75 115 VAL A O 1
ATOM 935 N N . LEU A 1 116 ? -4.633 5.083 11.403 1.00 98.62 116 LEU A N 1
ATOM 936 C CA . LEU A 1 116 ? -6.062 5.205 11.705 1.00 98.62 116 LEU A CA 1
ATOM 937 C C . LEU A 1 116 ? -6.605 3.991 12.466 1.00 98.62 116 LEU A C 1
ATOM 939 O O . LEU A 1 116 ? -7.308 4.162 13.464 1.00 98.62 116 LEU A O 1
ATOM 943 N N . ALA A 1 117 ? -6.255 2.775 12.040 1.00 98.12 117 ALA A N 1
ATOM 944 C CA . ALA A 1 117 ? -6.659 1.547 12.721 1.00 98.12 117 ALA A CA 1
ATOM 945 C C . ALA A 1 117 ? -6.072 1.467 14.140 1.00 98.12 117 ALA A C 1
ATOM 947 O O . ALA A 1 117 ? -6.777 1.115 15.088 1.00 98.12 117 ALA A O 1
ATOM 948 N N . MET A 1 118 ? -4.807 1.858 14.314 1.00 98.19 118 MET A N 1
ATOM 949 C CA . MET A 1 118 ? -4.163 1.900 15.626 1.00 98.19 118 MET A CA 1
ATOM 950 C C . MET A 1 118 ? -4.808 2.949 16.540 1.00 98.19 118 MET A C 1
ATOM 952 O O . MET A 1 118 ? -5.094 2.669 17.702 1.00 98.19 118 MET A O 1
ATOM 956 N N . THR A 1 119 ? -5.107 4.144 16.023 1.00 98.31 119 THR A N 1
ATOM 957 C CA . THR A 1 119 ? -5.832 5.176 16.775 1.00 98.31 119 THR A CA 1
ATOM 958 C C . THR A 1 119 ? -7.227 4.693 17.167 1.00 98.31 119 THR A C 1
ATOM 960 O O . THR A 1 119 ? -7.624 4.868 18.319 1.00 98.31 119 THR A O 1
ATOM 963 N N . ALA A 1 120 ? 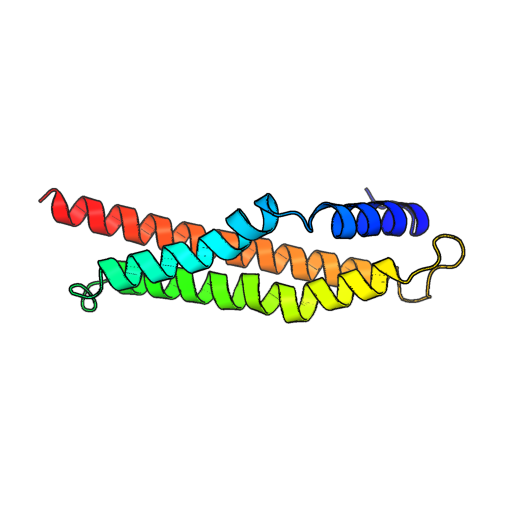-7.958 4.038 16.260 1.00 97.38 120 ALA A N 1
ATOM 964 C 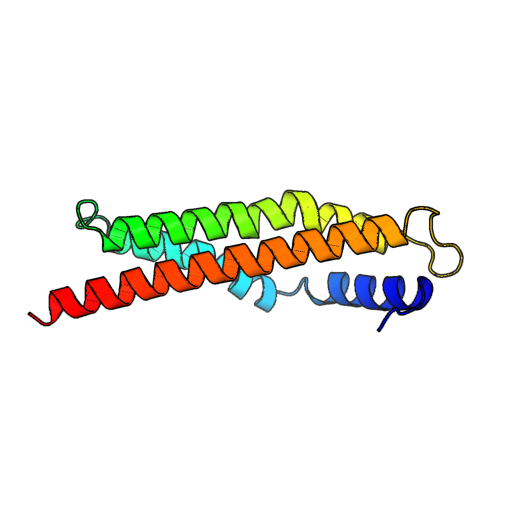CA . ALA A 1 120 ? -9.256 3.442 16.567 1.00 97.38 120 ALA A CA 1
ATOM 965 C C . ALA A 1 120 ? -9.155 2.445 17.732 1.00 97.38 120 ALA A C 1
ATOM 967 O O . ALA A 1 120 ? -9.941 2.521 18.680 1.00 97.38 120 ALA A O 1
ATOM 968 N N . LEU A 1 121 ? -8.157 1.556 17.694 1.00 96.31 121 LEU A N 1
ATOM 969 C CA . LEU A 1 121 ? -7.904 0.573 18.743 1.00 96.31 121 LEU A CA 1
ATOM 970 C C . LEU A 1 121 ? -7.598 1.240 20.089 1.00 96.31 121 LEU A C 1
ATOM 972 O O . LEU A 1 121 ? -8.260 0.932 21.079 1.00 96.31 121 LEU A O 1
ATOM 976 N N . VAL A 1 122 ? -6.641 2.171 20.124 1.00 97.19 122 VAL A N 1
ATOM 977 C CA . VAL A 1 122 ? -6.233 2.867 21.354 1.00 97.19 122 VAL A CA 1
ATOM 978 C C . VAL A 1 122 ? -7.412 3.622 21.963 1.00 97.19 122 VAL A C 1
ATOM 980 O O . VAL A 1 122 ? -7.724 3.425 23.135 1.00 97.19 122 VAL A O 1
ATOM 983 N N . VAL A 1 123 ? -8.138 4.416 21.168 1.00 95.81 123 VAL A N 1
ATOM 984 C CA . VAL A 1 123 ? -9.290 5.187 21.664 1.00 95.81 123 VAL A CA 1
ATOM 985 C C . VAL A 1 123 ? -10.397 4.262 22.171 1.00 95.81 123 VAL A C 1
ATOM 987 O O . VAL A 1 123 ? -11.041 4.568 23.175 1.00 95.81 123 VAL A O 1
ATOM 990 N N . ARG A 1 124 ? -10.638 3.123 21.508 1.00 93.62 124 ARG A N 1
ATOM 991 C CA . ARG A 1 124 ? -11.638 2.156 21.969 1.00 93.62 124 ARG A CA 1
ATOM 992 C C . ARG A 1 124 ? -11.221 1.483 23.276 1.00 93.62 124 ARG A C 1
ATOM 994 O O . ARG A 1 124 ? -12.054 1.367 24.169 1.00 93.62 124 ARG A O 1
ATOM 1001 N N . ALA A 1 125 ? -9.960 1.072 23.394 1.00 92.44 125 ALA A N 1
ATOM 1002 C CA . ALA A 1 125 ? -9.431 0.429 24.591 1.00 92.44 125 ALA A CA 1
ATOM 1003 C C . ALA A 1 125 ? -9.464 1.372 25.803 1.00 92.44 125 ALA A C 1
ATOM 1005 O O . ALA A 1 125 ? -9.919 0.972 26.871 1.00 92.44 125 ALA A O 1
ATOM 1006 N N . SER A 1 126 ? -9.085 2.642 25.625 1.00 91.62 126 SER A N 1
ATOM 1007 C CA . SER A 1 126 ? -9.126 3.644 26.699 1.00 91.62 126 SER A CA 1
ATOM 1008 C C . SER A 1 126 ? -10.541 3.934 27.203 1.00 91.62 126 SER A C 1
ATOM 1010 O O . SER A 1 126 ? -10.712 4.236 28.376 1.00 91.62 126 SER A O 1
ATOM 1012 N N . ARG A 1 127 ? -11.564 3.823 26.346 1.00 83.12 127 ARG A N 1
ATOM 1013 C CA . ARG A 1 127 ? -12.971 4.025 26.738 1.00 83.12 127 ARG A CA 1
ATOM 1014 C C . ARG A 1 127 ? -13.572 2.862 27.521 1.00 83.12 127 ARG A C 1
ATOM 1016 O O . ARG A 1 127 ? -14.562 3.071 28.201 1.00 83.12 127 ARG A O 1
ATOM 1023 N N . ASN A 1 128 ? -13.015 1.660 27.396 1.00 73.50 128 ASN A N 1
ATOM 1024 C CA . ASN A 1 128 ? -13.470 0.491 28.151 1.00 73.50 128 ASN A CA 1
ATOM 1025 C C . ASN A 1 128 ? -12.783 0.376 29.527 1.00 73.50 128 ASN A C 1
ATOM 1027 O O . ASN A 1 128 ? -13.178 -0.465 30.327 1.00 73.50 128 ASN A O 1
ATOM 1031 N N . ALA A 1 129 ? -11.724 1.155 29.772 1.00 65.00 129 ALA A N 1
ATOM 1032 C CA . ALA A 1 129 ? -10.948 1.137 31.014 1.00 65.00 129 ALA A CA 1
ATOM 1033 C C . ALA A 1 129 ? -11.463 2.128 32.079 1.00 65.00 129 ALA A C 1
ATOM 1035 O O . ALA A 1 129 ? -10.911 2.170 33.178 1.00 65.00 129 ALA A O 1
ATOM 1036 N N . VAL A 1 130 ? -12.483 2.923 31.742 1.00 52.03 130 VAL A N 1
ATOM 1037 C CA . VAL A 1 130 ? -13.158 3.913 32.598 1.00 52.03 130 VAL A CA 1
ATOM 1038 C C . VAL A 1 130 ? -14.594 3.461 32.807 1.00 52.03 130 VAL A C 1
ATOM 1040 O O . VAL A 1 130 ? -15.069 3.558 33.957 1.00 52.03 130 VAL A O 1
#

Mean predicted aligned error: 3.67 Å

Nearest PDB structures (foldseek):
  7sqc-assembly1_C1  TM=6.035E-01  e=5.839E+00  Chlamydomonas reinhardtii
  7jpv-assembly1_E  TM=3.944E-01  e=5.264E+00  Oryctolagus cuniculus

Sequence (130 aa):
LKVDGATYDTVQSLLNQNVRHFMFFLFFFGGGFFSVLALEANWKHWQSAPFWLLALAAAIYIFGVIVFTAQVNLPLNYYTESWDPQ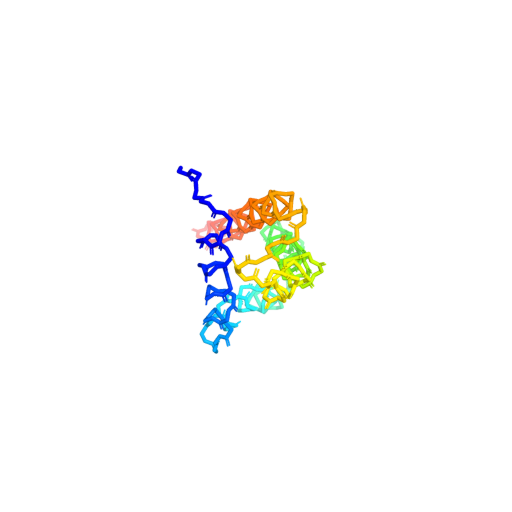NLPADWDHVRTQWNNANAIRVGTSAAAFVLAMTALVVRASRNAV

Solvent-accessible surface area (backbone atoms only — not comparable to full-atom values): 6979 Å² total; per-residue (Å²): 136,87,73,56,70,44,60,44,43,57,54,52,35,50,51,63,60,67,55,76,40,71,70,48,51,50,60,65,50,38,58,35,52,54,38,50,51,52,46,62,78,42,49,94,43,65,91,37,69,38,47,52,32,33,51,50,15,30,49,35,31,38,50,46,36,53,49,40,38,62,71,49,51,47,56,52,47,56,54,55,59,66,56,44,67,93,61,64,62,95,55,51,71,57,52,54,51,51,51,52,50,54,49,52,47,34,50,52,30,47,51,51,17,50,52,32,36,50,50,16,49,52,57,47,54,60,64,74,76,110

Secondary structure (DSSP, 8-state):
----HHHHHHHHHHHHHHT-SHHHHHHHHHHHHHHHHHHHHTGGGTTSHHHHHHHHHHHHHIIIIIIHIIIIIHHHHHHHTT-BTTB--TTHHHHHHHHHHHHHHHHHHHHHHHHHHHHHHHHHHHHH--

pLDDT: mean 94.65, std 6.96, range [52.03, 98.75]

Radius of gyration: 18.96 Å; Cα contacts (8 Å, |Δi|>4): 98; chains: 1; bounding box: 45×25×59 Å

Foldseek 3Di:
DDDDLLVVLVVLLVCLVVCPDDVNCCVLVVQLVVLVVVLVVCVVCCVDPLSVLSVVLNVLSCVQAVVLCVVQVVVLNVVSNPADSVDGDPCSVVSVVSNVVSVVSNVVSNVSSVVSNVVSVVVVVVVVVD